Protein AF-A0A2G1BY31-F1 (afdb_monomer_lite)

Structure (mmCIF, N/CA/C/O backbone):
data_AF-A0A2G1BY31-F1
#
_entry.id   AF-A0A2G1BY31-F1
#
loop_
_atom_site.group_PDB
_atom_site.id
_atom_site.type_symbol
_atom_site.label_atom_id
_atom_site.label_alt_id
_atom_site.label_comp_id
_atom_site.label_asym_id
_atom_site.label_entity_id
_atom_site.label_seq_id
_atom_site.pdbx_PDB_ins_code
_atom_site.Cartn_x
_atom_site.Cartn_y
_atom_site.Cartn_z
_atom_site.occupancy
_atom_site.B_iso_or_equiv
_atom_site.auth_seq_id
_atom_site.auth_comp_id
_atom_site.auth_asym_id
_atom_site.auth_atom_id
_atom_site.pdbx_PDB_model_num
ATOM 1 N N . MET A 1 1 ? -38.385 31.606 48.352 1.00 44.16 1 MET A N 1
ATOM 2 C CA . MET A 1 1 ? -37.637 30.367 48.653 1.00 44.16 1 MET A CA 1
ATOM 3 C C . MET A 1 1 ? -36.444 30.322 47.716 1.00 44.16 1 MET A C 1
ATOM 5 O O . MET A 1 1 ? -36.633 30.212 46.514 1.00 44.16 1 MET A O 1
ATOM 9 N N . SER A 1 2 ? -35.247 30.582 48.245 1.00 47.28 2 SER A N 1
ATOM 10 C CA . SER A 1 2 ? -34.033 30.747 47.442 1.00 47.28 2 SER A CA 1
ATOM 11 C C . SER A 1 2 ? -33.476 29.371 47.086 1.00 47.28 2 SER A C 1
ATOM 13 O O . SER A 1 2 ? -32.983 28.655 47.957 1.00 47.28 2 SER A O 1
ATOM 15 N N . LEU A 1 3 ? -33.609 28.970 45.822 1.00 52.47 3 LEU A N 1
ATOM 16 C CA . LEU A 1 3 ? -32.885 27.821 45.288 1.00 52.47 3 LEU A CA 1
ATOM 17 C C . LEU A 1 3 ? -31.407 28.205 45.253 1.00 52.47 3 LEU A C 1
ATOM 19 O O . LEU A 1 3 ? -30.997 29.060 44.471 1.00 52.47 3 LEU A O 1
ATOM 23 N N . ASN A 1 4 ? -30.636 27.601 46.156 1.00 61.25 4 ASN A N 1
ATOM 24 C CA . ASN A 1 4 ? -29.203 27.806 46.292 1.00 61.25 4 ASN A CA 1
ATOM 25 C C . ASN A 1 4 ? -28.527 27.605 44.923 1.00 61.25 4 ASN A C 1
ATOM 27 O O . ASN A 1 4 ? -28.441 26.484 44.419 1.00 61.25 4 ASN A O 1
ATOM 31 N N . VAL A 1 5 ? -28.075 28.708 44.319 1.00 58.38 5 VAL A N 1
ATOM 32 C CA . VAL A 1 5 ? -27.463 28.763 42.980 1.00 58.38 5 VAL A CA 1
ATOM 33 C C . VAL A 1 5 ? -26.306 27.762 42.858 1.00 58.38 5 VAL A C 1
ATOM 35 O O . VAL A 1 5 ? -26.104 27.189 41.789 1.00 58.38 5 VAL A O 1
ATOM 38 N N . GLN A 1 6 ? -25.617 27.448 43.962 1.00 59.16 6 GLN A N 1
ATOM 39 C CA . GLN A 1 6 ? -24.550 26.444 44.001 1.00 59.16 6 GLN A CA 1
ATOM 40 C C . GLN A 1 6 ? -25.033 25.026 43.646 1.00 59.16 6 GLN A C 1
ATOM 42 O O . GLN A 1 6 ? -24.328 24.295 42.953 1.00 59.16 6 GLN A O 1
ATOM 47 N N . GLY A 1 7 ? -26.249 24.639 44.045 1.00 58.47 7 GLY A N 1
ATOM 48 C CA . GLY A 1 7 ? -26.810 23.316 43.739 1.00 58.47 7 GLY A CA 1
ATOM 49 C C . GLY A 1 7 ? -27.128 23.124 42.252 1.00 58.47 7 GLY A C 1
ATOM 50 O O . GLY A 1 7 ? -26.942 22.036 41.705 1.00 58.47 7 GLY A O 1
ATOM 51 N N . LEU A 1 8 ? -27.534 24.199 41.568 1.00 58.91 8 LEU A N 1
ATOM 52 C CA . LEU A 1 8 ? -27.846 24.174 40.137 1.00 58.91 8 LEU A CA 1
ATOM 53 C C . LEU A 1 8 ? -26.583 23.991 39.276 1.00 58.91 8 LEU A C 1
ATOM 55 O O . LEU A 1 8 ? -26.617 23.280 38.270 1.00 58.91 8 LEU A O 1
ATOM 59 N N . PHE A 1 9 ? -25.459 24.590 39.683 1.00 59.34 9 PHE A N 1
ATOM 60 C CA . PHE A 1 9 ? -24.166 24.411 39.011 1.00 59.34 9 PHE A CA 1
ATOM 61 C C . PHE A 1 9 ? -23.643 22.973 39.126 1.00 59.34 9 PHE A C 1
ATOM 63 O O . PHE A 1 9 ? -23.156 22.421 38.138 1.00 59.34 9 PHE A O 1
ATOM 70 N N . ILE A 1 10 ? -23.801 22.338 40.292 1.00 61.09 10 ILE A N 1
ATOM 71 C CA . ILE A 1 10 ? -23.379 20.947 40.523 1.00 61.09 10 ILE A CA 1
ATOM 72 C C . ILE A 1 10 ? -24.184 19.979 39.644 1.00 61.09 10 ILE A C 1
ATOM 74 O O . ILE A 1 10 ? -23.606 19.094 39.012 1.00 61.09 10 ILE A O 1
ATOM 78 N N . LEU A 1 11 ? -25.504 20.175 39.539 1.00 59.12 11 LEU A N 1
ATOM 79 C CA . LEU A 1 11 ? -26.368 19.321 38.720 1.00 59.12 11 LEU A CA 1
ATOM 80 C C . LEU A 1 11 ? -25.998 19.389 37.227 1.00 59.12 11 LEU A C 1
ATOM 82 O O . LEU A 1 11 ? -25.908 18.353 36.568 1.00 59.12 11 LEU A O 1
ATOM 86 N N . LYS A 1 12 ? -25.699 20.588 36.705 1.00 59.97 12 LYS A N 1
ATOM 87 C CA . LYS A 1 12 ? -25.227 20.769 35.319 1.00 59.97 12 LYS A CA 1
ATOM 88 C C . LYS A 1 12 ? -23.876 20.088 35.070 1.00 59.97 12 LYS A C 1
ATOM 90 O O . LYS A 1 12 ? -23.717 19.410 34.056 1.00 59.97 12 LYS A O 1
ATOM 95 N N . PHE A 1 13 ? -22.935 20.196 36.009 1.00 59.22 13 PHE A N 1
ATOM 96 C CA . PHE A 1 13 ? -21.631 19.528 35.915 1.00 59.22 13 PHE A CA 1
ATOM 97 C C . PHE A 1 13 ? -21.752 17.996 35.888 1.00 59.22 13 PHE A C 1
ATOM 99 O O . PHE A 1 13 ? -21.053 17.329 35.125 1.00 59.22 13 PHE A O 1
ATOM 106 N N . LEU A 1 14 ? -22.653 17.424 36.692 1.00 59.78 14 LEU A N 1
ATOM 107 C CA . LEU A 1 14 ? -22.877 15.975 36.740 1.00 59.78 14 LEU A CA 1
ATOM 108 C C . LEU A 1 14 ? -23.519 15.433 35.455 1.00 59.78 14 LEU A C 1
ATOM 110 O O . LEU A 1 14 ? -23.148 14.352 34.997 1.00 59.78 14 LEU A O 1
ATOM 114 N N . ILE A 1 15 ? -24.435 16.189 34.843 1.00 59.84 15 ILE A N 1
ATOM 115 C CA . ILE A 1 15 ? -25.065 15.826 33.563 1.00 59.84 15 ILE A CA 1
ATOM 116 C C . ILE A 1 15 ? -24.032 15.846 32.423 1.00 59.84 15 ILE A C 1
ATOM 118 O O . ILE A 1 15 ? -23.999 14.928 31.604 1.00 59.84 15 ILE A O 1
ATOM 122 N N . MET A 1 16 ? -23.129 16.832 32.405 1.00 57.41 16 MET A N 1
ATOM 123 C CA . MET A 1 16 ? -22.088 16.939 31.374 1.00 57.41 16 MET A CA 1
ATOM 124 C C . MET A 1 16 ? -20.992 15.868 31.497 1.00 57.41 16 MET A C 1
ATOM 126 O O . MET A 1 16 ? -20.479 15.416 30.477 1.00 57.41 16 MET A O 1
ATOM 130 N N . LYS A 1 17 ? -20.673 15.379 32.707 1.00 55.88 17 LYS A N 1
ATOM 131 C CA . LYS A 1 17 ? -19.708 14.273 32.890 1.00 55.88 17 LYS A CA 1
ATOM 132 C C . LYS A 1 17 ? -20.162 12.952 32.265 1.00 55.88 17 LYS A C 1
ATOM 134 O O . LYS A 1 17 ? -19.319 12.177 31.825 1.00 55.88 17 LYS A O 1
ATOM 139 N N . LYS A 1 18 ? -21.473 12.699 32.179 1.00 54.53 18 LYS A N 1
ATOM 140 C CA . LYS A 1 18 ? -22.011 11.500 31.506 1.00 54.53 18 LYS A CA 1
ATOM 141 C C . LYS A 1 18 ? -21.853 11.539 29.984 1.00 54.53 18 LYS A C 1
ATOM 143 O O . LYS A 1 18 ? -22.015 10.511 29.338 1.00 54.53 18 LYS A O 1
ATOM 148 N N . SER A 1 19 ? -21.526 12.709 29.436 1.00 53.34 19 SER A N 1
ATOM 149 C CA . SER A 1 19 ? -21.343 12.938 28.003 1.00 53.34 19 SER A CA 1
ATOM 150 C C . SER A 1 19 ? -19.874 13.112 27.618 1.00 53.34 19 SER A C 1
ATOM 152 O O . SER A 1 19 ? -19.593 13.659 26.553 1.00 53.34 19 SER A O 1
ATOM 154 N N . ILE A 1 20 ? -18.927 12.612 28.431 1.00 57.69 20 ILE A N 1
ATOM 155 C CA . ILE A 1 20 ? -17.614 12.221 27.901 1.00 57.69 20 ILE A CA 1
ATOM 156 C C . ILE A 1 20 ? -17.893 11.033 26.980 1.00 57.69 20 ILE A C 1
ATOM 158 O O . ILE A 1 20 ? -17.877 9.870 27.373 1.00 57.69 20 ILE A O 1
ATOM 162 N N . LEU A 1 21 ? -18.294 11.398 25.767 1.00 51.62 21 LEU A N 1
ATOM 163 C CA . LEU A 1 21 ? -18.315 10.650 24.529 1.00 51.62 21 LEU A CA 1
ATOM 164 C C . LEU A 1 21 ? -17.307 9.497 24.621 1.00 51.62 21 LEU A C 1
ATOM 166 O O . LEU A 1 21 ? -16.192 9.735 25.077 1.00 51.62 21 LEU A O 1
ATOM 170 N N . ASN A 1 22 ? -17.691 8.275 24.227 1.00 59.59 22 ASN A N 1
ATOM 171 C CA . ASN A 1 22 ? -16.858 7.058 24.229 1.00 59.59 22 ASN A CA 1
ATOM 172 C C . ASN A 1 22 ? -15.618 7.182 23.304 1.00 59.59 22 ASN A C 1
ATOM 174 O O . ASN A 1 22 ? -15.407 6.376 22.405 1.00 59.59 22 ASN A O 1
ATOM 178 N N . LEU A 1 23 ? -14.776 8.186 23.540 1.00 58.06 23 LEU A N 1
ATOM 179 C CA . LEU A 1 23 ? -13.522 8.520 22.870 1.00 58.06 23 LEU A CA 1
ATOM 180 C C . LEU A 1 23 ? -12.446 7.456 23.129 1.00 58.06 23 LEU A C 1
ATOM 182 O O . LEU A 1 23 ? -11.385 7.496 22.523 1.00 58.06 23 LEU A O 1
ATOM 186 N N . GLY A 1 24 ? -12.718 6.505 24.030 1.00 59.94 24 GLY A N 1
ATOM 187 C CA . GLY A 1 24 ? -11.813 5.428 24.417 1.00 59.94 24 GLY A CA 1
ATOM 188 C C . GLY A 1 24 ? -12.253 4.032 23.984 1.00 59.94 24 GLY A C 1
ATOM 189 O O . GLY A 1 24 ? -11.666 3.062 24.459 1.00 59.94 24 GLY A O 1
ATOM 190 N N . LYS A 1 25 ? -13.282 3.872 23.133 1.00 69.81 25 LYS A N 1
ATOM 191 C CA . LYS A 1 25 ? -13.631 2.529 22.646 1.00 69.81 25 LYS A CA 1
ATOM 192 C C . LYS A 1 25 ? -12.542 2.067 21.678 1.00 69.81 25 LYS A C 1
ATOM 194 O O . LYS A 1 25 ? -12.582 2.387 20.494 1.00 69.81 25 LYS A O 1
ATOM 199 N N . ALA A 1 26 ? -11.564 1.330 22.201 1.00 73.56 26 ALA A N 1
ATOM 200 C CA . ALA A 1 26 ? -10.533 0.693 21.401 1.00 73.56 26 ALA A CA 1
ATOM 201 C C . ALA A 1 26 ? -11.213 -0.192 20.351 1.00 73.56 26 ALA A C 1
ATOM 203 O O . ALA A 1 26 ? -11.951 -1.125 20.683 1.00 73.56 26 ALA A O 1
ATOM 204 N N . LEU A 1 27 ? -11.020 0.136 19.076 1.00 70.56 27 LEU A N 1
ATOM 205 C CA . LEU A 1 27 ? -11.499 -0.720 18.008 1.00 70.56 27 LEU A CA 1
ATOM 206 C C . LEU A 1 27 ? -10.670 -2.000 17.991 1.00 70.56 27 LEU A C 1
ATOM 208 O O . LEU A 1 27 ? -9.443 -1.969 18.064 1.00 70.56 27 LEU A O 1
ATOM 212 N N . THR A 1 28 ? -11.346 -3.136 17.855 1.00 79.69 28 THR A N 1
ATOM 213 C CA . THR A 1 28 ? -10.670 -4.388 17.522 1.00 79.69 28 THR A CA 1
ATOM 214 C C . THR A 1 28 ? -10.042 -4.261 16.133 1.00 79.69 28 THR A C 1
ATOM 216 O O . THR A 1 28 ? -10.533 -3.503 15.294 1.00 79.69 28 THR A O 1
ATOM 219 N N . ARG A 1 29 ? -8.988 -5.037 15.851 1.00 73.69 29 ARG A N 1
ATOM 220 C CA . ARG A 1 29 ? -8.348 -5.061 14.519 1.00 73.69 29 ARG A CA 1
ATOM 221 C C . ARG A 1 29 ? -9.362 -5.295 13.392 1.00 73.69 29 ARG A C 1
ATOM 223 O O . ARG A 1 29 ? -9.263 -4.676 12.341 1.00 73.69 29 ARG A O 1
ATOM 230 N N . ALA A 1 30 ? -10.366 -6.140 13.639 1.00 75.69 30 ALA A N 1
ATOM 231 C CA . ALA A 1 30 ? -11.455 -6.392 12.699 1.00 75.69 30 ALA A CA 1
ATOM 232 C C . ALA A 1 30 ? -12.306 -5.138 12.434 1.00 75.69 30 ALA A C 1
ATOM 234 O O . ALA A 1 30 ? -12.610 -4.837 11.284 1.00 75.69 30 ALA A O 1
ATOM 235 N N . ASN A 1 31 ? -12.642 -4.373 13.476 1.00 72.06 31 ASN A N 1
ATOM 236 C CA . ASN A 1 31 ? -13.435 -3.153 13.331 1.00 72.06 31 ASN A CA 1
ATOM 237 C C . ASN A 1 31 ? -12.625 -2.020 12.683 1.00 72.06 31 ASN A C 1
ATOM 239 O O . ASN A 1 31 ? -13.194 -1.212 11.961 1.00 72.06 31 ASN A O 1
ATOM 243 N N . GLN A 1 32 ? -11.307 -1.964 12.907 1.00 71.62 32 GLN A N 1
ATOM 244 C CA . GLN A 1 32 ? -10.435 -0.987 12.244 1.00 71.62 32 GLN A CA 1
ATOM 245 C C . GLN A 1 32 ? -10.394 -1.194 10.728 1.00 71.62 32 GLN A C 1
ATOM 247 O O . GLN A 1 32 ? -10.489 -0.217 9.998 1.00 71.62 32 GLN A O 1
ATOM 252 N N . LYS A 1 33 ? -10.350 -2.448 10.252 1.00 67.25 33 LYS A N 1
ATOM 253 C CA . LYS A 1 33 ? -10.412 -2.765 8.812 1.00 67.25 33 LYS A CA 1
ATOM 254 C C . LYS A 1 33 ? -11.710 -2.300 8.136 1.00 67.25 33 LYS A C 1
ATOM 256 O O . LYS A 1 33 ? -11.729 -2.044 6.939 1.00 67.25 33 LYS A O 1
ATOM 261 N N . GLN A 1 34 ? -12.806 -2.199 8.891 1.00 70.19 34 GLN A N 1
ATOM 262 C CA . GLN A 1 34 ? -14.091 -1.722 8.364 1.00 70.19 34 GLN A CA 1
ATOM 263 C C . GLN A 1 34 ? -14.153 -0.195 8.244 1.00 70.19 34 GLN A C 1
ATOM 265 O O . GLN A 1 34 ? -15.019 0.326 7.541 1.00 70.19 34 GLN A O 1
ATOM 270 N N . ILE A 1 35 ? -13.248 0.534 8.905 1.00 69.50 35 ILE A N 1
ATOM 271 C CA . ILE A 1 35 ? -13.139 1.981 8.737 1.00 69.50 35 ILE A CA 1
ATOM 272 C C . ILE A 1 35 ? -12.371 2.248 7.444 1.00 69.50 35 ILE A C 1
ATOM 274 O O . ILE A 1 35 ? -11.146 2.324 7.436 1.00 69.50 35 ILE A O 1
ATOM 278 N N . LYS A 1 36 ? -13.109 2.425 6.348 1.00 66.75 36 LYS A N 1
ATOM 279 C CA . LYS A 1 36 ? -12.567 2.952 5.092 1.00 66.75 36 LYS A CA 1
ATOM 280 C C . LYS A 1 36 ? -12.697 4.476 5.131 1.00 66.75 36 LYS A C 1
ATOM 282 O O . LYS A 1 36 ? -13.803 5.011 5.089 1.00 66.75 36 LYS A O 1
ATOM 287 N N . GLY A 1 37 ? -11.578 5.167 5.344 1.00 59.22 37 GLY A N 1
ATOM 288 C CA . GLY A 1 37 ? -11.531 6.629 5.376 1.00 59.22 37 GLY A CA 1
ATOM 289 C C . GLY A 1 37 ? -11.561 7.219 3.964 1.00 59.22 37 GLY A C 1
ATOM 290 O O . GLY A 1 37 ? -10.841 6.748 3.095 1.00 59.22 37 GLY A O 1
ATOM 291 N N . GLY A 1 38 ? -12.359 8.270 3.752 1.00 60.53 38 GLY A N 1
ATOM 292 C CA . GLY A 1 38 ? -12.440 8.991 2.475 1.00 60.53 38 GLY A CA 1
ATOM 293 C C . GLY A 1 38 ? -13.555 8.507 1.539 1.00 60.53 38 GLY A C 1
ATOM 294 O O . GLY A 1 38 ? -13.965 7.349 1.552 1.00 60.53 38 GLY A O 1
ATOM 295 N N . ASN A 1 39 ? -14.086 9.423 0.722 1.00 54.25 39 ASN A N 1
ATOM 296 C CA . ASN A 1 39 ? -15.026 9.075 -0.344 1.00 54.25 39 ASN A CA 1
ATOM 297 C C . ASN A 1 39 ? -14.268 8.333 -1.455 1.00 54.25 39 ASN A C 1
ATOM 299 O O . ASN A 1 39 ? -13.406 8.925 -2.099 1.00 54.25 39 ASN A O 1
ATOM 303 N N . LYS A 1 40 ? -14.667 7.090 -1.755 1.00 58.56 40 LYS A N 1
ATOM 304 C CA . LYS A 1 40 ? -14.157 6.255 -2.868 1.00 58.56 40 LYS A CA 1
ATOM 305 C C . LYS A 1 40 ? -14.309 6.849 -4.277 1.00 58.56 40 LYS A C 1
ATOM 307 O O . LYS A 1 40 ? -13.944 6.210 -5.254 1.00 58.56 40 LYS A O 1
ATOM 312 N N . LEU A 1 41 ? -14.876 8.048 -4.406 1.00 57.44 41 LEU A N 1
ATOM 313 C CA . LEU A 1 41 ? -15.099 8.699 -5.699 1.00 57.44 41 LEU A CA 1
ATOM 314 C C . LEU A 1 41 ? -13.795 8.980 -6.463 1.00 57.44 41 LEU A C 1
ATOM 316 O O . LEU A 1 41 ? -13.849 9.086 -7.679 1.00 57.44 41 LEU A O 1
ATOM 320 N N . ASN A 1 42 ? -12.651 9.046 -5.773 1.00 63.66 42 ASN A N 1
ATOM 321 C CA . ASN A 1 42 ? -11.318 9.166 -6.368 1.00 63.66 42 ASN A CA 1
ATOM 322 C C . ASN A 1 42 ? -10.339 8.239 -5.640 1.00 63.66 42 ASN A C 1
ATOM 324 O O . ASN A 1 42 ? -9.363 8.709 -5.060 1.00 63.66 42 ASN A O 1
ATOM 328 N N . ASP A 1 43 ? -10.653 6.945 -5.581 1.00 72.31 43 ASP A N 1
ATOM 329 C CA . ASP A 1 43 ? -9.727 5.967 -5.016 1.00 72.31 43 ASP A CA 1
ATOM 330 C C . ASP A 1 43 ? -8.437 5.948 -5.862 1.00 72.31 43 ASP A C 1
ATOM 332 O O . ASP A 1 43 ? -8.497 5.608 -7.049 1.00 72.31 43 ASP A O 1
ATOM 336 N N . PRO A 1 44 ? -7.281 6.357 -5.307 1.00 75.25 44 PRO A N 1
ATOM 337 C CA . PRO A 1 44 ? -6.020 6.340 -6.041 1.00 75.25 44 PRO A CA 1
ATOM 338 C C . PRO A 1 44 ? -5.516 4.916 -6.316 1.00 75.25 44 PRO A C 1
ATOM 340 O O . PRO A 1 44 ? -4.608 4.739 -7.133 1.00 75.25 44 PRO A O 1
ATOM 343 N N . CYS A 1 45 ? -6.118 3.925 -5.652 1.00 82.12 45 CYS A N 1
ATOM 344 C CA . CYS A 1 45 ? -5.758 2.519 -5.639 1.00 82.12 45 CYS A CA 1
ATOM 345 C C . CYS A 1 45 ? -6.950 1.622 -6.036 1.00 82.12 45 CYS A C 1
ATOM 347 O O . CYS A 1 45 ? -7.421 0.800 -5.242 1.00 82.12 45 CYS A O 1
ATOM 349 N N . PRO A 1 46 ? -7.461 1.729 -7.280 1.00 83.88 46 PRO A N 1
ATOM 350 C CA . PRO A 1 46 ? -8.489 0.816 -7.758 1.00 83.88 46 PRO A CA 1
ATOM 351 C C . PRO A 1 46 ? -7.923 -0.586 -7.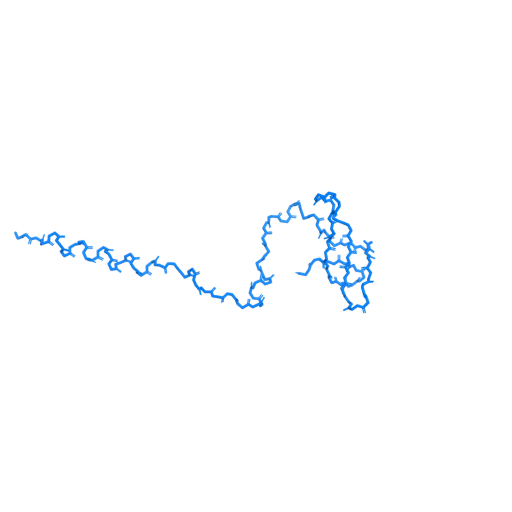999 1.00 83.88 46 PRO A C 1
ATOM 353 O O . PRO A 1 46 ? -6.754 -0.755 -8.344 1.00 83.88 46 PRO A O 1
ATOM 356 N N . CYS A 1 47 ? -8.790 -1.598 -7.923 1.00 86.12 47 CYS A N 1
ATOM 357 C CA . CYS A 1 47 ? -8.413 -2.956 -8.298 1.00 86.12 47 CYS A CA 1
ATOM 358 C C . CYS A 1 47 ? -7.836 -3.003 -9.721 1.00 86.12 47 CYS A C 1
ATOM 360 O O . CYS A 1 47 ? -8.466 -2.519 -10.664 1.00 86.12 47 CYS A O 1
ATOM 362 N N . THR A 1 48 ? -6.673 -3.629 -9.889 1.00 86.88 48 THR A N 1
ATOM 363 C CA . THR A 1 48 ? -5.990 -3.727 -11.186 1.00 86.88 48 THR A CA 1
ATOM 364 C C . THR A 1 48 ? -5.520 -5.147 -11.471 1.00 86.88 48 THR A C 1
ATOM 366 O O . THR A 1 48 ? -5.158 -5.889 -10.564 1.00 86.88 48 THR A O 1
ATOM 369 N N . SER A 1 49 ? -5.496 -5.538 -12.744 1.00 89.06 49 SER A N 1
ATOM 370 C CA . SER A 1 49 ? -4.842 -6.772 -13.204 1.00 89.06 49 SER A CA 1
ATOM 371 C C . SER A 1 49 ? -3.356 -6.574 -13.525 1.00 89.06 49 SER A C 1
ATOM 373 O O . SER A 1 49 ? -2.656 -7.543 -13.791 1.00 89.06 49 SER A O 1
ATOM 375 N N . ALA A 1 50 ? -2.872 -5.328 -13.530 1.00 89.25 50 ALA A N 1
ATOM 376 C CA . ALA A 1 50 ? -1.472 -4.989 -13.754 1.00 89.25 50 ALA A CA 1
ATOM 377 C C . ALA A 1 50 ? -0.792 -4.728 -12.405 1.00 89.25 50 ALA A C 1
ATOM 379 O O . ALA A 1 50 ? -0.765 -3.597 -11.922 1.00 89.25 50 ALA A O 1
ATOM 380 N N . TYR A 1 51 ? -0.284 -5.793 -11.788 1.00 90.38 51 TYR A N 1
ATOM 381 C CA . TYR A 1 51 ? 0.365 -5.751 -10.482 1.00 90.38 51 TYR A CA 1
ATOM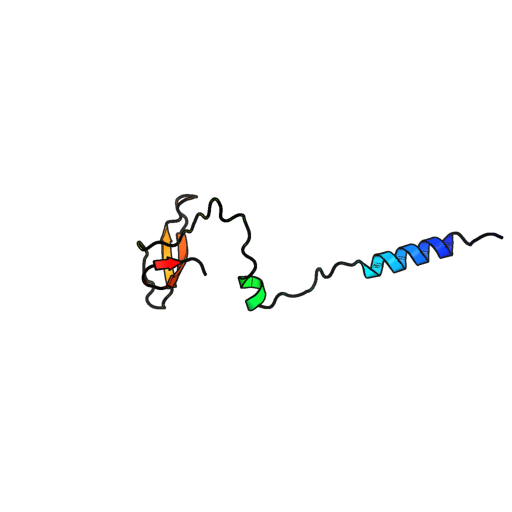 382 C C . TYR A 1 51 ? 1.602 -6.650 -10.439 1.00 90.38 51 TYR A C 1
ATOM 384 O O . TYR A 1 51 ? 1.745 -7.585 -11.227 1.00 90.38 51 TYR A O 1
ATOM 392 N N . THR A 1 52 ? 2.480 -6.372 -9.483 1.00 91.94 52 THR A N 1
ATOM 393 C CA . THR A 1 52 ? 3.587 -7.242 -9.091 1.00 91.94 52 THR A CA 1
ATOM 394 C C . THR A 1 52 ? 3.106 -8.162 -7.975 1.00 91.94 52 THR A C 1
ATOM 396 O O . THR A 1 52 ? 2.622 -7.677 -6.951 1.00 91.94 52 THR A O 1
ATOM 399 N N . ASP A 1 53 ? 3.211 -9.474 -8.183 1.00 91.00 53 ASP A N 1
ATOM 400 C CA . ASP A 1 53 ? 2.953 -10.495 -7.161 1.00 91.00 53 ASP A CA 1
ATOM 401 C C . ASP A 1 53 ? 4.189 -10.643 -6.264 1.00 91.00 53 ASP A C 1
ATOM 403 O O . ASP A 1 53 ? 5.298 -10.861 -6.759 1.00 91.00 53 ASP A O 1
ATOM 407 N N . ASN A 1 54 ? 4.002 -10.513 -4.951 1.00 86.88 54 ASN A N 1
ATOM 408 C CA . ASN A 1 54 ? 5.078 -10.641 -3.968 1.00 86.88 54 ASN A CA 1
ATOM 409 C C . ASN A 1 54 ? 5.340 -12.103 -3.552 1.00 86.88 54 ASN A C 1
ATOM 411 O O . ASN A 1 54 ? 6.287 -12.370 -2.813 1.00 86.88 54 ASN A O 1
ATOM 415 N N . GLY A 1 55 ? 4.532 -13.057 -4.026 1.00 86.75 55 GLY A N 1
ATOM 416 C CA . GLY A 1 55 ? 4.676 -14.495 -3.780 1.00 86.75 55 GLY A CA 1
ATOM 417 C C . GLY A 1 55 ? 4.059 -14.992 -2.469 1.00 86.75 55 GLY A C 1
ATOM 418 O O . GLY A 1 55 ? 4.086 -16.190 -2.194 1.00 86.75 55 GLY A O 1
ATOM 419 N N . ASP A 1 56 ? 3.484 -14.100 -1.665 1.00 87.06 56 ASP A N 1
ATOM 420 C CA . ASP A 1 56 ? 2.792 -14.385 -0.401 1.00 87.06 56 A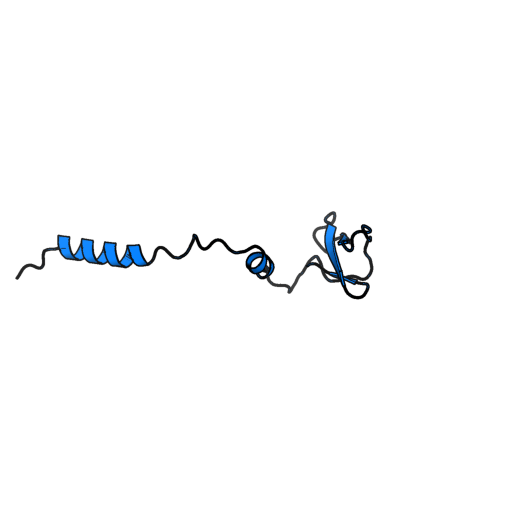SP A CA 1
ATOM 421 C C . ASP A 1 56 ? 1.269 -14.161 -0.495 1.00 87.06 56 ASP A C 1
ATOM 423 O O . ASP A 1 56 ? 0.564 -14.194 0.514 1.00 87.06 56 ASP A O 1
ATOM 427 N N . GLY A 1 57 ? 0.754 -13.941 -1.710 1.00 84.75 57 GLY A N 1
ATOM 428 C CA . GLY A 1 57 ? -0.639 -13.565 -1.966 1.00 84.75 57 GLY A CA 1
ATOM 429 C C . GLY A 1 57 ? -0.908 -12.061 -1.839 1.00 84.75 57 GLY A C 1
ATOM 430 O O . GLY A 1 57 ? -2.029 -11.622 -2.115 1.00 84.75 57 GLY A O 1
ATOM 431 N N . SER A 1 58 ? 0.104 -11.268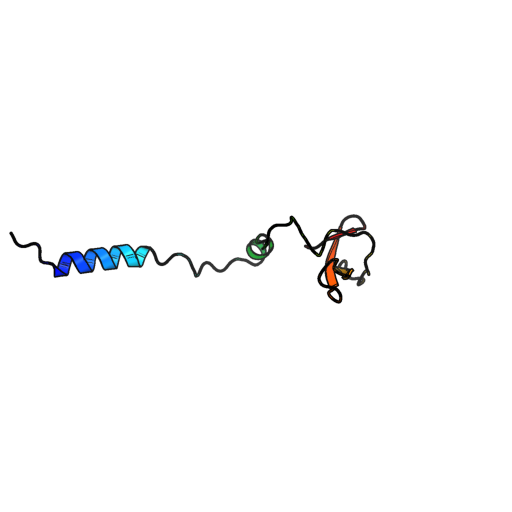 -1.467 1.00 89.12 58 SER A N 1
ATOM 432 C CA . SER A 1 58 ? 0.059 -9.812 -1.555 1.00 89.12 58 SER A CA 1
ATOM 433 C C . SER A 1 58 ? 0.544 -9.325 -2.919 1.00 89.12 58 SER A C 1
ATOM 435 O O . SER A 1 58 ? 1.287 -9.997 -3.638 1.00 89.12 58 SER A O 1
ATOM 437 N N . CYS A 1 59 ? 0.107 -8.130 -3.284 1.00 90.25 59 CYS A N 1
ATOM 438 C CA . CYS A 1 59 ? 0.420 -7.528 -4.566 1.00 90.25 59 CYS A CA 1
ATOM 439 C C . CYS A 1 59 ? 0.647 -6.026 -4.426 1.00 90.25 59 CYS A C 1
ATOM 441 O O . CYS A 1 59 ? 0.129 -5.381 -3.510 1.00 90.25 59 CYS A O 1
ATOM 443 N N . MET A 1 60 ? 1.429 -5.467 -5.348 1.00 89.12 60 MET A N 1
ATOM 444 C CA . ME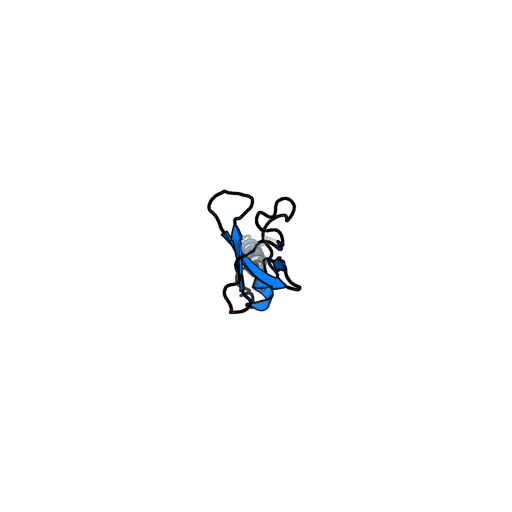T A 1 60 ? 1.670 -4.028 -5.421 1.00 89.12 60 MET A CA 1
ATOM 445 C C . MET A 1 60 ? 1.552 -3.502 -6.850 1.00 89.12 60 MET A C 1
ATOM 447 O O . MET A 1 60 ? 1.882 -4.200 -7.808 1.00 89.12 60 MET A O 1
ATOM 451 N N . TYR A 1 61 ? 1.102 -2.263 -7.006 1.00 88.69 61 TYR A N 1
ATOM 452 C CA . TYR A 1 61 ? 0.992 -1.588 -8.302 1.00 88.69 61 TYR A CA 1
ATOM 453 C C . TYR A 1 61 ? 1.131 -0.069 -8.128 1.00 88.69 61 TYR A C 1
ATOM 455 O O . TYR A 1 61 ? 0.912 0.436 -7.026 1.00 88.69 61 TYR A O 1
ATOM 463 N N . PRO A 1 62 ? 1.536 0.682 -9.166 1.00 87.62 62 PRO A N 1
ATOM 464 C CA . PRO A 1 62 ? 1.652 2.135 -9.065 1.00 87.62 62 PRO A CA 1
ATOM 465 C C . PRO A 1 62 ? 0.283 2.788 -8.833 1.00 87.62 62 PRO A C 1
ATOM 467 O O . PRO A 1 62 ? -0.701 2.425 -9.480 1.00 87.62 62 PRO A O 1
ATOM 470 N N . ALA A 1 63 ? 0.231 3.765 -7.928 1.00 83.56 63 ALA A N 1
ATOM 471 C CA . ALA A 1 63 ? -0.970 4.555 -7.678 1.00 83.56 63 ALA A CA 1
ATOM 472 C C . ALA A 1 63 ? -1.302 5.443 -8.883 1.00 83.56 63 ALA A C 1
ATOM 474 O O . ALA A 1 63 ? -0.405 5.963 -9.549 1.00 83.56 63 ALA A O 1
ATOM 475 N N . LEU A 1 64 ? -2.596 5.659 -9.137 1.00 82.06 64 LEU A N 1
ATOM 476 C CA . LEU A 1 64 ? -3.038 6.576 -10.194 1.00 82.06 64 LEU A CA 1
ATOM 477 C C . LEU A 1 64 ? -2.712 8.036 -9.856 1.00 82.0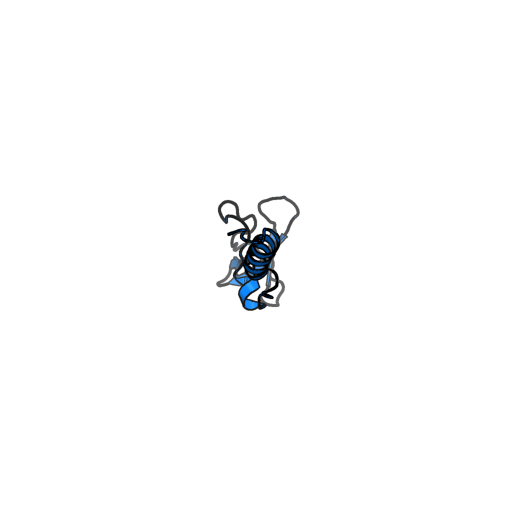6 64 LEU A C 1
ATOM 479 O O . LEU A 1 64 ? -2.446 8.835 -10.751 1.00 82.06 64 LEU A O 1
ATOM 483 N N . PHE A 1 65 ? -2.749 8.389 -8.569 1.00 73.94 65 PHE A N 1
ATOM 484 C CA . PHE A 1 65 ? -2.392 9.710 -8.064 1.00 73.94 65 PHE A CA 1
ATOM 485 C C . PHE A 1 65 ? -2.179 9.661 -6.542 1.00 73.94 65 PHE A C 1
ATOM 487 O O . PHE A 1 65 ? -2.968 9.017 -5.858 1.00 73.94 65 PHE A O 1
ATOM 494 N N . PRO A 1 66 ? -1.215 10.390 -5.958 1.00 69.31 66 PRO A N 1
ATOM 495 C CA . PRO A 1 66 ? -0.129 11.114 -6.615 1.00 69.31 66 PRO A CA 1
ATOM 496 C C . PRO A 1 66 ? 0.934 10.169 -7.203 1.00 69.31 66 PRO A C 1
ATOM 498 O O . PRO A 1 66 ? 1.103 9.039 -6.748 1.00 69.31 66 PRO A O 1
ATOM 501 N N . GLU A 1 67 ? 1.646 10.636 -8.231 1.00 76.75 67 GLU A N 1
ATOM 502 C CA . GLU A 1 67 ? 2.699 9.859 -8.900 1.00 76.75 67 GLU A CA 1
ATOM 503 C C . GLU A 1 67 ? 3.844 9.491 -7.938 1.00 76.75 67 GLU A C 1
ATOM 505 O O . GLU A 1 67 ? 4.170 10.236 -7.013 1.00 76.75 67 GLU A O 1
ATOM 510 N N . GLY A 1 68 ? 4.469 8.331 -8.164 1.00 80.44 68 GLY A N 1
ATOM 511 C CA . GLY A 1 68 ? 5.584 7.826 -7.351 1.00 80.44 68 GLY A CA 1
ATOM 512 C C . GLY A 1 68 ? 5.172 7.036 -6.105 1.00 80.44 68 GLY A C 1
ATOM 513 O O . GLY A 1 68 ? 6.036 6.484 -5.424 1.00 80.44 68 GLY A O 1
ATOM 514 N N . PHE A 1 69 ? 3.872 6.937 -5.824 1.00 83.69 69 PHE A N 1
ATOM 515 C CA . PHE A 1 69 ? 3.334 6.086 -4.767 1.00 83.69 69 PHE A CA 1
ATOM 516 C C . PHE A 1 69 ? 2.924 4.716 -5.308 1.00 83.69 69 PHE A C 1
ATOM 518 O O . PHE A 1 69 ? 2.597 4.559 -6.484 1.00 83.69 69 PHE A O 1
ATOM 525 N N . TYR A 1 70 ? 2.933 3.723 -4.422 1.00 85.69 70 TYR A N 1
ATOM 526 C CA . TYR A 1 70 ? 2.495 2.364 -4.715 1.00 85.69 70 TYR A CA 1
ATOM 527 C C . TYR A 1 70 ? 1.294 2.013 -3.850 1.00 85.69 70 TYR A C 1
ATOM 529 O O . TYR A 1 70 ? 1.273 2.284 -2.648 1.00 85.69 70 TYR A O 1
ATOM 537 N N . CYS A 1 71 ? 0.317 1.386 -4.483 1.00 86.31 71 CYS A N 1
ATOM 538 C CA . CYS A 1 71 ? -0.815 0.752 -3.846 1.00 86.31 71 CYS A CA 1
ATOM 539 C C . CYS A 1 71 ? -0.435 -0.678 -3.471 1.00 86.31 71 CYS A C 1
ATOM 541 O O . CYS A 1 71 ? 0.170 -1.393 -4.272 1.00 86.31 71 CYS A O 1
ATOM 543 N N . TYR A 1 72 ? -0.810 -1.086 -2.263 1.00 88.12 72 TYR A N 1
ATOM 544 C CA . TYR A 1 72 ? -0.611 -2.439 -1.755 1.00 88.12 72 TYR A CA 1
ATOM 545 C C . TYR A 1 72 ? -1.969 -3.095 -1.539 1.00 88.12 72 TYR A C 1
ATOM 547 O O . TYR A 1 72 ? -2.908 -2.459 -1.062 1.00 88.12 72 TYR A O 1
ATOM 555 N N . GLY A 1 73 ? -2.071 -4.370 -1.888 1.00 88.44 73 GLY A N 1
ATOM 556 C CA . GLY A 1 73 ? -3.321 -5.104 -1.821 1.00 88.44 73 GLY A CA 1
ATOM 557 C C . GLY A 1 73 ? -3.123 -6.606 -1.699 1.00 88.44 73 GLY A C 1
ATOM 558 O O . GLY A 1 73 ? -2.012 -7.102 -1.509 1.00 88.44 73 GLY A O 1
ATOM 559 N N . GLU A 1 74 ? -4.229 -7.324 -1.831 1.00 90.50 74 GLU A N 1
ATOM 560 C CA . GLU A 1 74 ? -4.278 -8.783 -1.866 1.00 90.50 74 GLU A CA 1
ATOM 561 C C . GLU A 1 74 ? -4.795 -9.247 -3.232 1.00 90.50 74 GLU A C 1
ATOM 563 O O . GLU A 1 74 ? -5.648 -8.596 -3.848 1.00 90.50 74 GLU A O 1
ATOM 568 N N . ILE A 1 75 ? -4.277 -10.381 -3.710 1.00 89.38 75 ILE A N 1
ATOM 569 C CA . ILE A 1 75 ? -4.696 -10.966 -4.984 1.00 89.38 75 ILE A CA 1
ATOM 570 C C . ILE A 1 75 ? -6.060 -11.634 -4.796 1.00 89.38 75 ILE A C 1
ATOM 572 O O . ILE A 1 75 ? -6.190 -12.661 -4.131 1.00 89.38 75 ILE A O 1
ATOM 576 N N . GLN A 1 76 ? -7.088 -11.068 -5.421 1.00 85.50 76 GLN A N 1
ATOM 577 C CA . GLN A 1 76 ? -8.456 -11.573 -5.405 1.00 85.50 76 GLN A CA 1
ATOM 578 C C . GLN A 1 76 ? -8.903 -11.840 -6.845 1.00 85.50 76 GLN A C 1
ATOM 580 O O . GLN A 1 76 ? -9.068 -10.921 -7.641 1.00 85.50 76 GLN A O 1
ATOM 585 N N . GLY A 1 77 ? -9.068 -13.115 -7.213 1.00 83.38 77 GLY A N 1
ATOM 586 C CA . GLY A 1 77 ? -9.587 -13.491 -8.537 1.00 83.38 77 GLY A CA 1
ATOM 587 C C . GLY A 1 77 ? -8.710 -13.066 -9.726 1.00 83.38 77 GLY A C 1
ATOM 588 O O . GLY A 1 77 ? -9.238 -12.816 -10.804 1.00 83.38 77 GLY A O 1
ATOM 589 N N . GLY A 1 78 ? -7.388 -12.967 -9.537 1.00 84.56 78 GLY A N 1
ATOM 590 C CA . GLY A 1 78 ? -6.446 -12.525 -10.578 1.00 84.56 78 GLY A CA 1
ATOM 591 C C . GLY A 1 78 ? -6.334 -11.004 -10.726 1.00 84.56 78 GLY A C 1
ATOM 592 O O . GLY A 1 78 ? -5.779 -10.522 -11.712 1.00 84.56 78 GLY A O 1
ATOM 593 N N . GLN A 1 79 ? -6.865 -10.244 -9.767 1.00 88.50 79 GLN A N 1
ATOM 594 C CA . GLN A 1 79 ? -6.697 -8.797 -9.661 1.00 88.50 79 GLN A CA 1
ATOM 595 C C . GLN A 1 79 ? -6.117 -8.446 -8.292 1.00 88.50 79 GLN A C 1
ATOM 597 O O . GLN A 1 79 ? -6.415 -9.102 -7.297 1.00 88.50 79 GLN A O 1
ATOM 602 N N . CYS A 1 80 ? -5.299 -7.402 -8.238 1.00 88.31 80 CYS A N 1
ATOM 603 C CA . CYS A 1 80 ? -4.813 -6.826 -6.998 1.00 88.31 80 CYS A CA 1
ATOM 604 C C . CYS A 1 80 ? -5.789 -5.769 -6.501 1.00 88.31 80 CYS A C 1
ATOM 606 O O . CYS A 1 80 ? -5.998 -4.772 -7.192 1.00 88.31 80 CYS A O 1
ATOM 608 N N . CYS A 1 81 ? -6.360 -5.972 -5.317 1.00 85.31 81 CYS A N 1
ATOM 609 C CA . CYS A 1 81 ? -7.303 -5.050 -4.690 1.00 85.31 81 CYS A CA 1
ATOM 610 C C . CYS A 1 81 ? -6.799 -4.616 -3.314 1.00 85.31 81 CYS A C 1
ATOM 612 O O . CYS A 1 81 ? -6.299 -5.441 -2.551 1.00 85.31 81 CYS A O 1
ATOM 614 N N . GLU A 1 82 ? -6.967 -3.337 -2.973 1.00 75.62 82 GLU A N 1
ATOM 615 C CA . GLU A 1 82 ? -6.723 -2.849 -1.611 1.00 75.62 82 GLU A CA 1
ATOM 616 C C . GLU A 1 82 ? -7.686 -3.556 -0.625 1.00 75.62 82 GLU A C 1
ATOM 618 O O . GLU A 1 82 ? -8.903 -3.583 -0.850 1.00 75.62 82 GLU A O 1
ATOM 623 N N . SER A 1 83 ? -7.140 -4.170 0.436 1.00 62.53 83 SER A N 1
ATOM 624 C CA . SER A 1 83 ? -7.882 -4.954 1.450 1.00 62.53 83 SER A CA 1
ATOM 625 C C . SER A 1 83 ? -8.532 -4.038 2.497 1.00 62.53 83 SER A C 1
ATOM 627 O O . SER A 1 83 ? -7.777 -3.390 3.253 1.00 62.53 83 SER A O 1
#

Organism: NCBI:txid361581

Radius of gyration: 24.77 Å; chains: 1; bounding box: 43×45×62 Å

Secondary structure (DSSP, 8-state):
----HHHHHHHHHHHHHTT--STT-PPPHHHHHH---S-GGG-SS--BS--EE-SSSEEEEE-SSSTT-EEEEEEETTEEE--

Foldseek 3Di:
DDPDPVVVVVVVVVVVVVPPPPPPPDDDPVRVVVPDPDDPPCQQFAKALPWDDPPPQKTKDAGNPDGPDIDIAGQDPNIGHHD

pLDDT: mean 72.78, std 13.45, range [44.16, 91.94]

Sequence (83 aa):
MSLNVQGLFILKFLIMKKSILNLGKALTRANQKQIKGGNKLNDPCPCTSAYTDNGDGSCMYPALFPEGFYCYGEIQGGQCCES